Protein AF-A0A2L2YS69-F1 (afdb_monomer)

pLDDT: mean 93.22, std 10.53, range [35.22, 98.62]

Nearest PDB structures (foldseek):
  7d3d-assembly2_B  TM=8.656E-01  e=3.160E-08  Homo sapiens
  8dwu-assembly1_A  TM=8.612E-01  e=1.776E-07  Homo sapiens
  7kpk-assembly1_A  TM=8.684E-01  e=4.951E-07  Homo sapiens
  6b6l-assembly2_B  TM=4.743E-01  e=1.088E-01  Bacteroides cellulosilyticus DSM 14838
  7rsk-assembly1_A  TM=4.366E-01  e=1.351E-01  Bacteroides cellulosilyticus DSM 14838

Mean predicted aligned error: 3.95 Å

Structure (mmCIF, N/CA/C/O backbone):
data_AF-A0A2L2YS69-F1
#
_entry.id   AF-A0A2L2YS69-F1
#
loop_
_atom_site.group_PDB
_atom_site.id
_atom_site.type_symbol
_atom_site.label_atom_id
_atom_site.label_alt_id
_atom_site.label_comp_id
_atom_site.label_asym_id
_atom_site.label_entity_id
_atom_site.label_seq_id
_atom_site.pdbx_PDB_ins_code
_atom_site.Cartn_x
_atom_site.Cartn_y
_atom_site.Cartn_z
_atom_site.occupancy
_atom_site.B_iso_or_equiv
_atom_site.auth_seq_id
_atom_site.auth_comp_id
_atom_site.auth_asym_id
_atom_site.auth_atom_id
_atom_site.pdbx_PDB_model_num
ATOM 1 N N . PHE A 1 1 ? -4.406 -1.554 -10.487 1.00 96.00 1 PHE A N 1
ATOM 2 C CA . PHE A 1 1 ? -4.396 -2.869 -9.819 1.00 96.00 1 PHE A CA 1
ATOM 3 C C . PHE A 1 1 ? -5.299 -2.810 -8.593 1.00 96.00 1 PHE A C 1
ATOM 5 O O . PHE A 1 1 ? -5.270 -1.804 -7.890 1.00 96.00 1 PHE A O 1
ATOM 12 N N . VAL A 1 2 ? -6.129 -3.831 -8.372 1.00 97.62 2 VAL A N 1
ATOM 13 C CA . VAL A 1 2 ? -7.026 -3.935 -7.207 1.00 97.62 2 VAL A CA 1
ATOM 14 C C . VAL A 1 2 ? -6.701 -5.231 -6.483 1.00 97.62 2 VAL A C 1
ATOM 16 O O . VAL A 1 2 ? -6.589 -6.278 -7.117 1.00 97.62 2 VAL A O 1
ATOM 19 N N . TRP A 1 3 ? -6.544 -5.152 -5.168 1.00 98.31 3 TRP A N 1
ATOM 20 C CA . TRP A 1 3 ? -6.187 -6.267 -4.311 1.00 98.31 3 TRP A CA 1
ATOM 21 C C . TRP A 1 3 ? -7.173 -6.364 -3.150 1.00 98.31 3 TRP A C 1
ATOM 23 O O . TRP A 1 3 ? -7.349 -5.413 -2.396 1.00 98.31 3 TRP A O 1
ATOM 33 N N . ARG A 1 4 ? -7.832 -7.518 -3.033 1.00 97.44 4 ARG A N 1
ATOM 34 C CA . ARG A 1 4 ? -8.820 -7.810 -1.990 1.00 97.44 4 ARG A CA 1
ATOM 35 C C . ARG A 1 4 ? -8.210 -8.779 -0.983 1.00 97.44 4 ARG A C 1
ATOM 37 O O . ARG A 1 4 ? -7.835 -9.890 -1.361 1.00 97.44 4 ARG A O 1
ATOM 44 N N . ILE A 1 5 ? -8.115 -8.362 0.273 1.00 96.94 5 ILE A N 1
ATOM 45 C CA . ILE A 1 5 ? -7.633 -9.174 1.392 1.00 96.94 5 ILE A CA 1
ATOM 46 C C . ILE A 1 5 ? -8.864 -9.667 2.144 1.00 96.94 5 ILE A C 1
ATOM 48 O O . ILE A 1 5 ? -9.553 -8.879 2.783 1.00 96.94 5 ILE A O 1
ATOM 52 N N . LYS A 1 6 ? -9.163 -10.961 2.024 1.00 96.19 6 LYS A N 1
ATOM 53 C CA . LYS A 1 6 ? -10.288 -11.588 2.727 1.00 96.19 6 LYS A CA 1
ATOM 54 C C . LYS A 1 6 ? -9.921 -11.904 4.174 1.00 96.19 6 LYS A C 1
ATOM 56 O O . LYS A 1 6 ? -8.757 -12.192 4.449 1.00 96.19 6 LYS A O 1
ATOM 61 N N . ASN A 1 7 ? -10.931 -11.948 5.036 1.00 95.06 7 ASN A N 1
ATOM 62 C CA . ASN A 1 7 ? -10.817 -12.251 6.460 1.00 95.06 7 ASN A CA 1
ATOM 63 C C . ASN A 1 7 ? -9.824 -11.310 7.165 1.00 95.06 7 ASN A C 1
ATOM 65 O O . ASN A 1 7 ? -8.962 -11.757 7.926 1.00 95.06 7 ASN A O 1
ATOM 69 N N . TYR A 1 8 ? -9.872 -10.015 6.836 1.00 94.81 8 TYR A N 1
ATOM 70 C CA . TYR A 1 8 ? -8.902 -9.043 7.333 1.00 94.81 8 TYR A CA 1
ATOM 71 C C . TYR A 1 8 ? -8.985 -8.868 8.854 1.00 94.81 8 TYR A C 1
ATOM 73 O O . TYR A 1 8 ? -7.947 -8.761 9.505 1.00 94.81 8 TYR A O 1
ATOM 81 N N . SER A 1 9 ? -10.182 -8.932 9.440 1.00 91.56 9 SER A N 1
ATOM 82 C CA . SER A 1 9 ? -10.372 -8.911 10.899 1.00 91.56 9 SER A CA 1
ATOM 83 C C . SER A 1 9 ? -9.644 -10.057 11.619 1.00 91.56 9 SER A C 1
ATOM 85 O O . SER A 1 9 ? -9.275 -9.933 12.784 1.00 91.56 9 SER A O 1
ATOM 87 N N . SER A 1 10 ? -9.367 -11.159 10.912 1.00 92.00 10 SER A N 1
ATOM 88 C CA . SER A 1 10 ? -8.602 -12.309 11.414 1.00 92.00 10 SER A CA 1
ATOM 89 C C . SER A 1 10 ? -7.090 -12.186 11.162 1.00 92.00 10 SER A C 1
ATOM 91 O O . SER A 1 10 ? -6.345 -13.159 11.288 1.00 92.00 10 SER A O 1
ATOM 93 N N . CYS A 1 11 ? -6.600 -11.007 10.770 1.00 91.81 11 CYS A N 1
ATOM 94 C CA . CYS A 1 11 ? -5.186 -10.779 10.513 1.00 91.81 11 CYS A CA 1
ATOM 95 C C . CYS A 1 11 ? -4.405 -10.527 11.815 1.00 91.81 11 CYS A C 1
ATOM 97 O O . CYS A 1 11 ? -4.306 -9.405 12.310 1.00 91.81 11 CYS A O 1
ATOM 99 N N . TYR A 1 12 ? -3.752 -11.571 12.328 1.00 92.06 12 TYR A N 1
ATOM 100 C CA . TYR A 1 12 ? -2.978 -11.506 13.577 1.00 92.06 12 TYR A CA 1
ATOM 101 C C . TYR A 1 12 ? -1.520 -11.058 13.424 1.00 92.06 12 TYR A C 1
ATOM 103 O O . TYR A 1 12 ? -0.784 -11.078 14.411 1.00 92.06 12 TYR A O 1
ATOM 111 N N . LEU A 1 13 ? -1.113 -10.607 12.233 1.00 95.50 13 LEU A N 1
ATOM 112 C CA . LEU A 1 13 ? 0.248 -10.131 11.971 1.00 95.50 13 LEU A CA 1
ATOM 113 C C . LEU A 1 13 ? 0.711 -9.105 13.013 1.00 95.50 13 LEU A C 1
ATOM 115 O O . LEU A 1 13 ? -0.065 -8.254 13.461 1.00 95.50 13 LEU A O 1
ATOM 119 N N . ALA A 1 14 ? 1.971 -9.201 13.418 1.00 94.88 14 ALA A N 1
ATOM 120 C CA . ALA A 1 14 ? 2.617 -8.264 14.323 1.00 94.88 14 ALA A CA 1
ATOM 121 C C . ALA A 1 14 ? 2.990 -6.952 13.608 1.00 94.88 14 ALA A C 1
ATOM 123 O O . ALA A 1 14 ? 2.894 -6.813 12.387 1.00 94.88 14 ALA A O 1
ATOM 124 N N . LYS A 1 15 ? 3.424 -5.951 14.379 1.00 95.12 15 LYS A N 1
ATOM 125 C CA . LYS A 1 15 ? 4.009 -4.733 13.806 1.00 95.12 15 LYS A CA 1
ATOM 126 C C . LYS A 1 15 ? 5.226 -5.093 12.949 1.00 95.12 15 LYS A C 1
ATOM 128 O O . LYS A 1 15 ? 5.959 -6.018 13.282 1.00 95.12 15 LYS A O 1
ATOM 133 N N . ALA A 1 16 ? 5.432 -4.358 11.858 1.00 96.00 16 ALA A N 1
ATOM 134 C CA . ALA A 1 16 ? 6.442 -4.616 10.830 1.00 96.00 16 ALA A CA 1
ATOM 135 C C . ALA A 1 16 ? 6.264 -5.915 10.018 1.00 96.00 16 ALA A C 1
ATOM 137 O O . ALA A 1 16 ? 6.993 -6.116 9.042 1.00 96.00 16 ALA A O 1
ATOM 138 N N . GLU A 1 17 ? 5.273 -6.752 10.328 1.00 97.69 17 GLU A N 1
ATOM 139 C CA . GLU A 1 17 ? 4.850 -7.829 9.440 1.00 97.69 17 GLU A CA 1
ATOM 140 C C . GLU A 1 17 ? 3.879 -7.300 8.381 1.00 97.69 17 GLU A C 1
ATOM 142 O O . GLU A 1 17 ? 3.135 -6.337 8.592 1.00 97.69 17 GLU A O 1
ATOM 147 N N . ARG A 1 18 ? 3.907 -7.924 7.202 1.00 97.19 18 ARG A N 1
ATOM 148 C CA . ARG A 1 18 ? 3.161 -7.459 6.033 1.00 97.19 18 ARG A CA 1
ATOM 149 C C . ARG A 1 18 ? 2.490 -8.594 5.291 1.00 97.19 18 ARG A C 1
ATOM 151 O O . ARG A 1 18 ? 3.030 -9.693 5.190 1.00 97.19 18 ARG A O 1
ATOM 158 N N . ILE A 1 19 ? 1.384 -8.256 4.649 1.00 97.75 19 ILE A N 1
ATOM 159 C CA . ILE A 1 19 ? 0.789 -9.043 3.577 1.00 97.75 19 ILE A CA 1
ATOM 160 C C . ILE A 1 19 ? 1.300 -8.454 2.259 1.00 97.75 19 ILE A C 1
ATOM 162 O O . ILE A 1 19 ? 1.433 -7.233 2.125 1.00 97.75 19 ILE A O 1
ATOM 166 N N . VAL A 1 20 ? 1.594 -9.300 1.274 1.00 98.12 20 VAL A N 1
ATOM 167 C CA . VAL A 1 20 ? 2.007 -8.858 -0.064 1.00 98.12 20 VAL A CA 1
ATOM 168 C C . VAL A 1 20 ? 1.045 -9.363 -1.128 1.00 98.12 20 VAL A C 1
ATOM 170 O O . VAL A 1 20 ? 0.567 -10.494 -1.050 1.00 98.12 20 VAL A O 1
ATOM 173 N N . SER A 1 21 ? 0.779 -8.539 -2.139 1.00 98.56 21 SER A N 1
ATOM 174 C CA . SER A 1 21 ? 0.042 -8.986 -3.318 1.00 98.56 21 SER A CA 1
ATOM 175 C C . SER A 1 21 ? 0.922 -9.847 -4.223 1.00 98.56 21 SER A C 1
ATOM 177 O O . SER A 1 21 ? 2.157 -9.805 -4.154 1.00 98.56 21 SER A O 1
ATOM 179 N N . SER A 1 22 ? 0.284 -10.548 -5.161 1.00 97.94 22 SER A N 1
ATOM 180 C CA . SER A 1 22 ? 0.974 -11.057 -6.346 1.00 97.94 22 SER A CA 1
ATOM 181 C C . SER A 1 22 ? 1.664 -9.918 -7.098 1.00 97.94 22 SER A C 1
ATOM 183 O O . SER A 1 22 ? 1.216 -8.764 -7.062 1.00 97.94 22 SER A O 1
ATOM 185 N N . TRP A 1 23 ? 2.747 -10.258 -7.791 1.00 98.06 23 TRP A N 1
ATOM 186 C CA . TRP A 1 23 ? 3.395 -9.352 -8.728 1.00 98.06 23 TRP A CA 1
ATOM 187 C C . TRP A 1 23 ? 2.487 -9.091 -9.934 1.00 98.06 23 TRP A C 1
ATOM 189 O O . TRP A 1 23 ? 1.803 -9.996 -10.412 1.00 98.06 23 TRP A O 1
ATOM 199 N N . PHE A 1 24 ? 2.495 -7.860 -10.431 1.00 97.25 24 PHE A N 1
ATOM 200 C CA . PHE A 1 24 ? 1.791 -7.436 -11.633 1.00 97.25 24 PHE A CA 1
ATOM 201 C C . PHE A 1 24 ? 2.710 -6.592 -12.521 1.00 97.25 24 PHE A C 1
ATOM 203 O O . PHE A 1 24 ? 3.629 -5.928 -12.042 1.00 97.25 24 PHE A O 1
ATOM 210 N N . THR A 1 25 ? 2.469 -6.619 -13.827 1.00 95.19 25 THR A N 1
ATOM 211 C CA . THR A 1 25 ? 3.166 -5.790 -14.819 1.00 95.19 25 THR A CA 1
ATOM 212 C C . THR A 1 25 ? 2.257 -4.662 -15.298 1.00 95.19 25 THR A C 1
ATOM 214 O O . THR A 1 25 ? 1.044 -4.670 -15.071 1.00 95.19 25 THR A O 1
ATOM 217 N N . ILE A 1 26 ? 2.847 -3.677 -15.970 1.00 92.62 26 ILE A N 1
ATOM 218 C CA . ILE A 1 26 ? 2.117 -2.641 -16.701 1.00 92.62 26 ILE A CA 1
ATOM 219 C C . ILE A 1 26 ? 2.663 -2.587 -18.125 1.00 92.62 26 ILE A C 1
ATOM 221 O O . ILE A 1 26 ? 3.872 -2.572 -18.325 1.00 92.62 26 ILE A O 1
ATOM 225 N N . ALA A 1 27 ? 1.779 -2.571 -19.123 1.00 90.31 27 ALA A N 1
ATOM 226 C CA . ALA A 1 27 ? 2.178 -2.710 -20.527 1.00 90.31 27 ALA A CA 1
ATOM 227 C C . ALA A 1 27 ? 3.121 -1.592 -21.006 1.00 90.31 27 ALA A C 1
ATOM 229 O O . ALA A 1 27 ? 3.995 -1.826 -21.831 1.00 90.31 27 ALA A O 1
ATOM 230 N N . SER A 1 28 ? 2.970 -0.383 -20.463 1.00 89.38 28 SER A N 1
ATOM 231 C CA . SER A 1 28 ? 3.813 0.768 -20.795 1.00 89.38 28 SER A CA 1
ATOM 232 C C . SER A 1 28 ? 5.205 0.731 -20.153 1.00 89.38 28 SER A C 1
ATOM 234 O O . SE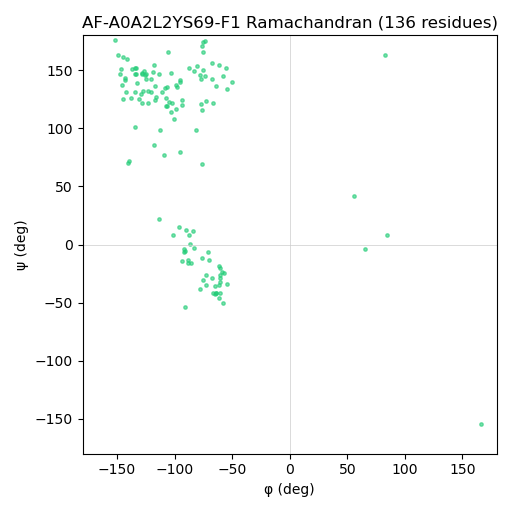R A 1 28 ? 6.031 1.567 -20.499 1.00 89.38 28 SER A O 1
ATOM 236 N N . ILE A 1 29 ? 5.454 -0.174 -19.197 1.00 90.50 29 ILE A N 1
ATOM 237 C CA . ILE A 1 29 ? 6.755 -0.360 -18.531 1.00 90.50 29 ILE A CA 1
ATOM 238 C C . ILE A 1 29 ? 7.002 -1.876 -18.355 1.00 90.50 29 ILE A C 1
ATOM 240 O O . ILE A 1 29 ? 6.857 -2.402 -17.247 1.00 90.50 29 ILE A O 1
ATOM 244 N N . PRO A 1 30 ? 7.291 -2.600 -19.454 1.00 90.19 30 PRO A N 1
ATOM 245 C CA . PRO A 1 30 ? 7.248 -4.065 -19.493 1.00 90.19 30 PRO A CA 1
ATOM 246 C C . PRO A 1 30 ? 8.397 -4.750 -18.740 1.00 90.19 30 PRO A C 1
ATOM 248 O O . PRO A 1 30 ? 8.215 -5.858 -18.241 1.00 90.19 30 PRO A O 1
ATOM 251 N N . ASP A 1 31 ? 9.548 -4.091 -18.597 1.00 95.06 31 ASP A N 1
ATOM 252 C CA . ASP A 1 31 ? 10.774 -4.697 -18.054 1.00 95.06 31 ASP A CA 1
ATOM 253 C C . ASP A 1 31 ? 10.844 -4.700 -16.519 1.00 95.06 31 ASP A C 1
ATOM 255 O O . ASP A 1 31 ? 11.882 -4.994 -15.923 1.00 95.06 31 ASP A O 1
ATOM 259 N N . CYS A 1 32 ? 9.739 -4.387 -15.844 1.00 95.62 32 CYS A N 1
ATOM 260 C CA . CYS A 1 32 ? 9.648 -4.458 -14.395 1.00 95.62 32 CYS A CA 1
ATOM 261 C C . CYS A 1 32 ? 8.295 -4.970 -13.910 1.00 95.62 32 CYS A C 1
ATOM 263 O O . CYS A 1 32 ? 7.269 -4.882 -14.586 1.00 95.62 32 CYS A O 1
ATOM 265 N N . GLN A 1 33 ? 8.300 -5.455 -12.676 1.00 97.25 33 GLN A N 1
ATOM 266 C CA . GLN A 1 33 ? 7.112 -5.881 -11.960 1.00 97.25 33 GLN A CA 1
ATOM 267 C C . GLN A 1 33 ? 6.900 -5.052 -10.707 1.00 97.25 33 GLN A C 1
ATOM 269 O O . GLN A 1 33 ? 7.827 -4.513 -10.104 1.00 97.25 33 GLN A O 1
ATOM 274 N N . TRP A 1 34 ? 5.641 -5.002 -10.305 1.00 97.94 34 TRP A N 1
ATOM 275 C CA . TRP A 1 34 ? 5.151 -4.228 -9.186 1.00 97.94 34 TRP A CA 1
ATOM 276 C C . TRP A 1 34 ? 4.369 -5.131 -8.247 1.00 97.94 34 TRP A C 1
ATOM 2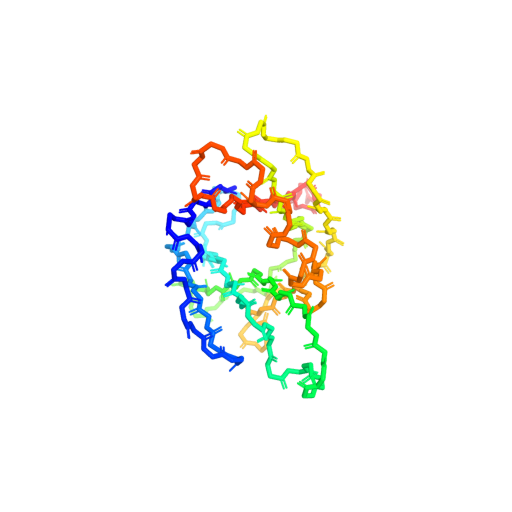78 O O . TRP A 1 34 ? 3.747 -6.096 -8.684 1.00 97.94 34 TRP A O 1
ATOM 288 N N . ARG A 1 35 ? 4.367 -4.832 -6.956 1.00 98.31 35 ARG A N 1
ATOM 289 C CA . ARG A 1 35 ? 3.436 -5.456 -6.012 1.00 98.31 35 ARG A CA 1
ATOM 290 C C . ARG A 1 35 ? 3.101 -4.499 -4.893 1.00 98.31 35 ARG A C 1
ATOM 292 O O . ARG A 1 35 ? 3.819 -3.536 -4.640 1.00 98.31 35 ARG A O 1
ATOM 299 N N . LEU A 1 36 ? 2.034 -4.810 -4.190 1.00 98.62 36 LEU A N 1
ATOM 300 C CA . LEU A 1 36 ? 1.609 -4.087 -3.012 1.00 98.62 36 LEU A CA 1
ATOM 301 C C . LEU A 1 36 ? 2.145 -4.776 -1.761 1.00 98.62 36 LEU A C 1
ATOM 303 O O . LEU A 1 36 ? 2.156 -6.004 -1.681 1.00 98.62 36 LEU A O 1
ATOM 307 N N . ALA A 1 37 ? 2.582 -3.978 -0.794 1.00 98.38 37 ALA A N 1
ATOM 308 C CA . ALA A 1 37 ? 2.913 -4.419 0.552 1.00 98.38 37 ALA A CA 1
ATOM 309 C C . ALA A 1 37 ? 2.076 -3.619 1.547 1.00 98.38 37 ALA A C 1
ATOM 311 O O . ALA A 1 37 ? 2.139 -2.389 1.569 1.00 98.38 37 ALA A O 1
ATOM 312 N N . PHE A 1 38 ? 1.295 -4.322 2.357 1.00 98.44 38 PHE A N 1
ATOM 313 C CA . PHE A 1 38 ? 0.415 -3.730 3.352 1.00 98.44 38 PHE A CA 1
ATOM 314 C C . PHE A 1 38 ? 0.794 -4.233 4.739 1.00 98.44 38 PHE A C 1
ATOM 316 O O . PHE A 1 38 ? 0.962 -5.436 4.929 1.00 98.44 38 PHE A O 1
ATOM 323 N N . TYR A 1 39 ? 0.935 -3.314 5.687 1.00 98.12 39 TYR A N 1
ATOM 324 C CA . TYR A 1 39 ? 1.322 -3.573 7.069 1.00 98.12 39 TYR A CA 1
ATOM 325 C C . TYR A 1 39 ? 0.127 -3.250 7.976 1.00 98.12 39 TYR A C 1
ATOM 327 O O . TYR A 1 39 ? -0.081 -2.075 8.296 1.00 98.12 39 TYR A O 1
ATOM 335 N N . PRO A 1 40 ? -0.658 -4.259 8.397 1.00 97.06 40 PRO A N 1
ATOM 336 C CA . PRO A 1 40 ? -1.886 -4.056 9.174 1.00 97.06 40 PRO A CA 1
ATOM 337 C C . PRO A 1 40 ? -1.665 -3.356 10.520 1.00 97.06 40 PRO A C 1
ATOM 339 O O . PRO A 1 40 ? -2.538 -2.644 11.000 1.00 97.06 40 PRO A O 1
ATOM 342 N N . LYS A 1 41 ? -0.482 -3.532 11.124 1.00 96.31 41 LYS A N 1
ATOM 343 C CA . LYS A 1 41 ? -0.082 -2.889 12.390 1.00 96.31 41 LYS A CA 1
ATOM 344 C C . LYS A 1 41 ? 1.070 -1.898 12.217 1.00 96.31 41 LYS A C 1
ATOM 346 O O . LYS A 1 41 ? 1.795 -1.614 13.168 1.00 96.31 41 LYS A O 1
ATOM 351 N N . GLY A 1 42 ? 1.250 -1.416 10.991 1.00 97.25 42 GLY A N 1
ATOM 352 C CA . GLY A 1 42 ? 2.263 -0.433 10.651 1.00 97.25 42 GLY A CA 1
ATOM 353 C C . GLY A 1 42 ? 3.653 -1.011 10.398 1.00 97.25 42 GLY A C 1
ATOM 354 O O . GLY A 1 42 ? 3.962 -2.159 10.733 1.00 97.25 42 GLY A O 1
ATOM 355 N N . SER A 1 43 ? 4.495 -0.210 9.752 1.00 96.75 43 SER A N 1
ATOM 356 C CA . SER A 1 43 ? 5.882 -0.552 9.442 1.00 96.75 43 SER A CA 1
ATOM 357 C C . SER A 1 43 ? 6.788 -0.463 10.681 1.00 96.75 43 SER A C 1
ATOM 359 O O . SER A 1 43 ? 6.393 -0.002 11.754 1.00 96.75 43 SER A O 1
ATOM 361 N N . ASN A 1 44 ? 8.048 -0.870 10.519 1.00 95.19 44 ASN A N 1
ATOM 362 C CA . ASN A 1 44 ? 9.083 -0.699 11.542 1.00 95.19 44 ASN A CA 1
ATOM 363 C C . ASN A 1 44 ? 9.544 0.757 11.731 1.00 95.19 44 ASN A C 1
ATOM 365 O O . ASN A 1 44 ? 10.357 1.006 12.612 1.00 95.19 44 ASN A O 1
ATOM 369 N N . ARG A 1 45 ? 9.081 1.695 10.896 1.00 95.62 45 ARG A N 1
ATOM 370 C CA . ARG A 1 45 ? 9.437 3.120 10.985 1.00 95.62 45 ARG A CA 1
ATOM 371 C C . ARG A 1 45 ? 8.512 3.916 11.897 1.00 95.62 45 ARG A C 1
ATOM 373 O O . ARG A 1 45 ? 8.819 5.061 12.196 1.00 95.62 45 ARG A O 1
ATOM 380 N N . LEU A 1 46 ? 7.372 3.342 12.270 1.00 94.44 46 LEU A N 1
ATOM 381 C CA . LEU A 1 46 ? 6.460 3.956 13.226 1.00 94.44 46 LEU A CA 1
ATOM 382 C C . LEU A 1 46 ? 6.983 3.779 14.649 1.00 94.44 46 LEU A C 1
ATOM 384 O O . LEU A 1 46 ? 7.487 2.702 14.984 1.00 94.44 46 LEU A O 1
ATOM 388 N N . GLU A 1 47 ? 6.736 4.760 15.508 1.00 94.00 47 GLU A N 1
ATOM 389 C CA . GLU A 1 47 ? 7.002 4.639 16.946 1.00 94.00 47 GLU A CA 1
ATOM 390 C C . GLU A 1 47 ? 6.059 3.618 17.596 1.00 94.00 47 GLU A C 1
ATOM 392 O O . GLU A 1 47 ? 5.009 3.271 17.046 1.00 94.00 47 GLU A O 1
ATOM 397 N N . SER A 1 48 ? 6.458 3.040 18.730 1.00 88.94 48 SER A N 1
ATOM 398 C CA . SER A 1 48 ? 5.791 1.880 19.353 1.00 88.94 48 SER A CA 1
ATOM 399 C C . SER A 1 48 ? 4.291 2.077 19.623 1.00 88.94 48 SER A C 1
ATOM 401 O O . SER A 1 48 ? 3.501 1.144 19.480 1.00 88.94 48 SER A O 1
ATOM 403 N N . GLU A 1 49 ? 3.917 3.306 19.943 1.00 91.81 49 GLU A N 1
ATOM 404 C CA . GLU A 1 49 ? 2.592 3.793 20.293 1.00 91.81 49 GLU A CA 1
ATOM 405 C C . GLU A 1 49 ? 1.747 4.178 19.074 1.00 91.81 49 GLU A C 1
ATOM 407 O O . GLU A 1 49 ? 0.526 4.295 19.178 1.00 91.81 49 GLU A O 1
ATOM 412 N N . GLU A 1 50 ? 2.365 4.351 17.906 1.00 95.44 50 GLU A N 1
ATOM 413 C CA . GLU A 1 50 ? 1.669 4.781 16.701 1.00 95.44 50 GLU A CA 1
ATOM 414 C C . GLU A 1 50 ? 0.875 3.630 16.084 1.00 95.44 50 GLU A C 1
ATOM 416 O O . GLU A 1 50 ? 1.414 2.588 15.698 1.00 95.44 50 GLU A O 1
ATOM 421 N N . ARG A 1 51 ? -0.439 3.839 15.967 1.00 96.06 51 ARG A N 1
ATOM 422 C CA . ARG A 1 51 ? -1.405 2.856 15.466 1.00 96.06 51 ARG A CA 1
ATOM 423 C C . ARG A 1 51 ? -1.919 3.257 14.090 1.00 96.06 51 ARG A C 1
ATOM 425 O O . ARG A 1 51 ? -3.028 3.763 13.948 1.00 96.06 51 ARG A O 1
ATOM 432 N N . PHE A 1 52 ? -1.093 3.036 13.076 1.00 97.94 52 PHE A N 1
ATOM 433 C CA . PHE A 1 52 ? -1.476 3.255 11.686 1.00 97.94 52 PHE A CA 1
ATOM 434 C C . PHE A 1 52 ? -1.184 2.023 10.847 1.00 97.94 52 PHE A C 1
ATOM 436 O O . PHE A 1 52 ? -0.184 1.336 11.053 1.00 97.94 52 PHE A O 1
ATOM 443 N N . VAL A 1 53 ? -2.018 1.795 9.837 1.00 97.69 53 VAL A N 1
ATOM 444 C CA . VAL A 1 53 ? -1.671 0.884 8.750 1.00 97.69 53 VAL A CA 1
ATOM 445 C C . VAL A 1 53 ? -0.688 1.569 7.802 1.00 97.69 53 VAL A C 1
ATOM 447 O O . VAL A 1 53 ? -0.815 2.765 7.510 1.00 97.69 53 VAL A O 1
ATOM 450 N N . SER A 1 54 ? 0.274 0.804 7.287 1.00 98.38 54 SER A N 1
ATOM 451 C CA . SER A 1 54 ? 1.226 1.287 6.280 1.00 98.38 54 SER A CA 1
ATOM 452 C C . SER A 1 54 ? 1.020 0.580 4.948 1.00 98.38 54 SER A C 1
ATOM 454 O O . SER A 1 54 ? 0.672 -0.601 4.901 1.00 98.38 54 SER A O 1
ATOM 456 N N . TYR A 1 55 ? 1.261 1.288 3.848 1.00 98.31 55 TYR A N 1
ATOM 457 C CA . TYR A 1 55 ? 0.961 0.792 2.509 1.00 98.31 55 TYR A CA 1
ATOM 458 C C . TYR A 1 55 ? 2.008 1.279 1.508 1.00 98.31 55 TYR A C 1
ATOM 460 O O . TYR A 1 55 ? 2.268 2.478 1.390 1.00 98.31 55 TYR A O 1
ATOM 468 N N . PHE A 1 56 ? 2.611 0.333 0.788 1.00 98.31 56 PHE A N 1
ATOM 469 C CA . PHE A 1 56 ? 3.715 0.575 -0.129 1.00 98.31 56 PHE A CA 1
ATOM 470 C C . PHE A 1 56 ? 3.514 -0.111 -1.474 1.00 98.31 56 PHE A C 1
ATOM 472 O O . PHE A 1 56 ? 3.000 -1.228 -1.567 1.00 98.31 56 PHE A O 1
ATOM 479 N N . LEU A 1 57 ? 4.012 0.554 -2.511 1.00 98.38 57 LEU A N 1
ATOM 480 C CA . LEU A 1 57 ? 4.275 -0.021 -3.816 1.00 98.38 57 LEU A CA 1
ATOM 481 C C . LEU A 1 57 ? 5.733 -0.483 -3.851 1.00 98.38 57 LEU A C 1
ATOM 483 O O . LEU A 1 57 ? 6.652 0.298 -3.601 1.00 98.38 57 LEU A O 1
ATOM 487 N N . HIS A 1 58 ? 5.933 -1.754 -4.166 1.00 97.94 58 HIS A N 1
ATOM 488 C CA . HIS A 1 58 ? 7.239 -2.343 -4.419 1.00 97.94 58 HIS A CA 1
ATOM 489 C C . HIS A 1 58 ? 7.443 -2.521 -5.916 1.00 97.94 58 HIS A C 1
ATOM 491 O O . HIS A 1 58 ? 6.501 -2.824 -6.647 1.00 97.94 58 HIS A O 1
ATOM 497 N N . TRP A 1 59 ? 8.690 -2.389 -6.332 1.00 97.50 59 TRP A N 1
ATOM 498 C CA . TRP A 1 59 ? 9.167 -2.522 -7.694 1.00 97.50 59 TRP A CA 1
ATOM 499 C C . TRP A 1 59 ? 10.288 -3.554 -7.738 1.00 97.50 59 TRP A C 1
ATOM 501 O O . TRP A 1 59 ? 11.065 -3.677 -6.794 1.00 97.50 59 TRP A O 1
ATOM 511 N N . LYS A 1 60 ? 10.369 -4.297 -8.837 1.00 96.44 60 LYS A N 1
ATOM 512 C CA . LYS A 1 60 ? 11.452 -5.235 -9.112 1.00 96.44 60 LYS A CA 1
ATOM 513 C C . LYS A 1 60 ? 11.791 -5.196 -10.605 1.00 96.44 60 LYS A C 1
ATOM 515 O O . LYS A 1 60 ? 10.872 -5.334 -11.418 1.00 96.44 60 LYS A O 1
ATOM 520 N N . PRO A 1 61 ? 13.072 -5.070 -10.989 1.00 96.69 61 PRO A N 1
ATOM 521 C CA . PRO A 1 61 ? 13.468 -5.168 -12.386 1.00 96.69 61 PRO A CA 1
ATOM 522 C C . PRO A 1 61 ? 13.397 -6.626 -12.866 1.00 96.69 61 PRO A C 1
ATOM 524 O O . PRO A 1 61 ? 13.684 -7.555 -12.106 1.00 96.69 61 PRO A O 1
ATOM 527 N N . LEU A 1 62 ? 13.026 -6.832 -14.129 1.00 95.81 62 LEU A N 1
ATOM 528 C CA . LEU A 1 62 ? 13.089 -8.137 -14.800 1.00 95.81 62 LEU A CA 1
ATOM 529 C C . LEU A 1 62 ? 14.390 -8.334 -15.584 1.00 95.81 62 LEU A C 1
ATOM 531 O O . LEU A 1 62 ? 14.721 -9.463 -15.932 1.00 95.81 62 LEU A O 1
ATOM 535 N N . VAL A 1 63 ? 15.138 -7.253 -15.819 1.00 93.88 63 VAL A N 1
ATOM 536 C CA . VAL A 1 63 ? 16.450 -7.259 -16.476 1.00 93.88 63 VAL A CA 1
ATOM 537 C C . VAL A 1 63 ? 17.470 -6.505 -15.627 1.00 93.88 63 VAL A C 1
ATOM 539 O O . VAL A 1 63 ? 17.138 -5.536 -14.943 1.00 93.88 63 VAL A O 1
ATOM 542 N N . GLU A 1 64 ? 18.731 -6.933 -15.645 1.00 89.00 64 GLU A N 1
ATOM 543 C CA . GLU A 1 64 ? 19.752 -6.351 -14.766 1.00 89.00 64 GLU A CA 1
ATOM 544 C C . GLU A 1 64 ? 20.106 -4.904 -15.108 1.00 89.00 64 GLU A C 1
ATOM 546 O O . GLU A 1 64 ? 20.493 -4.149 -14.215 1.00 89.00 64 GLU A O 1
ATOM 551 N N . THR A 1 65 ? 19.968 -4.526 -16.375 1.00 90.69 65 THR A N 1
ATOM 552 C CA . THR A 1 65 ? 20.384 -3.233 -16.926 1.00 90.69 65 THR A CA 1
ATOM 553 C C . THR A 1 65 ? 19.246 -2.218 -16.991 1.00 90.69 65 THR A C 1
ATOM 555 O O . THR A 1 65 ? 19.360 -1.234 -17.712 1.00 90.69 65 THR A O 1
ATOM 558 N N . LEU A 1 66 ? 18.126 -2.459 -16.298 1.00 92.38 66 LEU A N 1
ATOM 559 C CA . LEU A 1 66 ? 16.985 -1.551 -16.352 1.00 92.38 66 LEU A CA 1
ATOM 560 C C . LEU A 1 66 ? 17.330 -0.206 -15.704 1.00 92.38 66 LEU A C 1
ATOM 562 O O . LEU A 1 66 ? 17.661 -0.148 -14.515 1.00 92.38 66 LEU A O 1
ATOM 566 N N . ASP A 1 67 ? 17.194 0.863 -16.485 1.00 93.25 67 ASP A N 1
ATOM 567 C CA . ASP A 1 67 ? 17.319 2.232 -16.000 1.00 93.25 67 ASP A CA 1
ATOM 568 C C . ASP A 1 67 ? 16.262 2.555 -14.928 1.00 93.25 67 ASP A C 1
ATOM 570 O O . ASP A 1 67 ? 15.178 1.960 -14.907 1.00 93.25 67 ASP A O 1
ATOM 574 N N . PRO A 1 68 ? 16.530 3.525 -14.035 1.00 94.81 68 PRO A N 1
ATOM 575 C CA . PRO A 1 68 ? 15.553 3.957 -13.047 1.00 94.81 68 PRO A CA 1
ATOM 576 C C . PRO A 1 68 ? 14.211 4.378 -13.669 1.00 94.81 68 PRO A C 1
ATOM 578 O O . PRO A 1 68 ? 14.151 5.166 -14.613 1.00 94.81 68 PRO A O 1
ATOM 581 N N . VAL A 1 69 ? 13.111 3.899 -13.089 1.00 93.81 69 VAL A N 1
ATOM 582 C CA . VAL A 1 69 ? 11.752 4.099 -13.603 1.00 93.81 69 VAL A CA 1
ATOM 583 C C . VAL A 1 69 ? 11.028 5.167 -12.788 1.00 93.81 69 VAL A C 1
ATOM 585 O O . VAL A 1 69 ? 10.712 4.962 -11.616 1.00 93.81 69 VAL A O 1
ATOM 588 N N . SER A 1 70 ? 10.712 6.299 -13.417 1.00 94.44 70 SER A N 1
ATOM 589 C CA . SER A 1 70 ? 9.940 7.382 -12.791 1.00 94.44 70 SER A CA 1
ATOM 590 C C . SER A 1 70 ? 8.447 7.251 -13.083 1.00 94.44 70 SER A C 1
ATOM 592 O O . SER A 1 70 ? 8.032 7.307 -14.241 1.00 94.44 70 SER A O 1
ATOM 594 N N . ILE A 1 71 ? 7.627 7.125 -12.041 1.00 94.50 71 ILE A N 1
ATOM 595 C CA . ILE A 1 71 ? 6.167 7.049 -12.160 1.00 94.50 71 ILE A CA 1
ATOM 596 C C . ILE A 1 71 ? 5.472 7.955 -11.151 1.00 94.50 71 ILE A C 1
ATOM 598 O O . ILE A 1 71 ? 5.967 8.187 -10.047 1.00 94.50 71 ILE A O 1
ATOM 602 N N . SER A 1 72 ? 4.278 8.405 -11.520 1.00 95.69 72 SER A N 1
ATOM 603 C CA . SER A 1 72 ? 3.302 8.918 -10.565 1.00 95.69 72 SER A CA 1
ATOM 604 C C . SER A 1 72 ? 2.314 7.804 -10.257 1.00 95.69 72 SER A C 1
ATOM 606 O O . SER A 1 72 ? 1.863 7.107 -11.162 1.00 95.69 72 SER A O 1
ATOM 608 N N . PHE A 1 73 ? 1.978 7.602 -8.993 1.00 96.25 73 PHE A N 1
ATOM 609 C CA . PHE A 1 73 ? 1.025 6.583 -8.584 1.00 96.25 73 PHE A CA 1
ATOM 610 C C . PHE A 1 73 ? 0.192 7.049 -7.396 1.00 96.25 73 PHE A C 1
ATOM 612 O O . PHE A 1 73 ? 0.559 7.980 -6.684 1.00 96.25 73 PHE A O 1
ATOM 619 N N . SER A 1 74 ? -0.935 6.385 -7.180 1.00 97.44 74 SER A N 1
ATOM 620 C CA . SER A 1 74 ? -1.750 6.543 -5.980 1.00 97.44 74 SER A CA 1
ATOM 621 C C . SER A 1 74 ? -1.972 5.203 -5.298 1.00 97.44 74 SER A C 1
ATOM 623 O O . SER A 1 74 ? -2.036 4.156 -5.952 1.00 97.44 74 SER A O 1
ATOM 625 N N . LEU A 1 75 ? -2.047 5.262 -3.972 1.00 98.25 75 LEU A N 1
ATOM 626 C CA . LEU A 1 75 ? -2.384 4.166 -3.078 1.00 98.25 75 LEU A CA 1
ATOM 627 C C . LEU A 1 75 ? -3.690 4.509 -2.372 1.00 98.25 75 LEU A C 1
ATOM 629 O O . LEU A 1 75 ? -3.835 5.586 -1.792 1.00 98.25 75 LEU A O 1
ATOM 633 N N . GLU A 1 76 ? -4.644 3.594 -2.459 1.00 98.06 76 GLU A N 1
ATOM 634 C CA . GLU A 1 76 ? -6.019 3.823 -2.047 1.00 98.06 76 GLU A CA 1
ATOM 635 C C . GLU A 1 76 ? -6.530 2.676 -1.178 1.00 98.06 76 GLU A C 1
ATOM 637 O O . GLU A 1 76 ? -6.290 1.504 -1.485 1.00 98.06 76 GLU A O 1
ATOM 642 N N . ILE A 1 77 ? -7.264 3.032 -0.127 1.00 98.00 77 ILE A N 1
ATOM 643 C CA . ILE A 1 77 ? -8.114 2.122 0.642 1.00 98.00 77 ILE A CA 1
ATOM 644 C C . ILE A 1 77 ? -9.550 2.485 0.289 1.00 98.00 77 ILE A C 1
ATOM 646 O O . ILE A 1 77 ? -9.923 3.659 0.384 1.00 98.00 77 ILE A O 1
ATOM 650 N N . VAL A 1 78 ? -10.327 1.499 -0.152 1.00 97.06 78 VAL A N 1
ATOM 651 C CA . VAL A 1 78 ? -11.711 1.710 -0.584 1.00 97.06 78 VAL A CA 1
ATOM 652 C C . VAL A 1 78 ? -12.687 0.918 0.273 1.00 97.06 78 VAL A C 1
ATOM 654 O O . VAL A 1 78 ? -12.336 -0.155 0.765 1.00 97.06 78 VAL A O 1
ATOM 657 N N . ASP A 1 79 ? -13.890 1.462 0.442 1.00 94.06 79 ASP A N 1
ATOM 658 C CA . ASP A 1 79 ? -14.985 0.807 1.154 1.00 94.06 79 ASP A CA 1
ATOM 659 C C . ASP A 1 79 ? -15.614 -0.341 0.342 1.00 94.06 79 ASP A C 1
ATOM 661 O O . ASP A 1 79 ? -15.269 -0.564 -0.825 1.00 94.06 79 ASP A O 1
ATOM 665 N N . GLU A 1 80 ? -16.563 -1.069 0.943 1.00 91.88 80 GLU A N 1
ATOM 666 C CA . GLU A 1 80 ? -17.287 -2.166 0.275 1.00 91.88 80 GLU A CA 1
ATOM 667 C C . GLU A 1 80 ? -18.075 -1.711 -0.974 1.00 91.88 80 GLU A C 1
ATOM 669 O O . GLU A 1 80 ? -18.364 -2.516 -1.860 1.00 91.88 80 GLU A O 1
ATOM 674 N N . LYS A 1 81 ? -18.379 -0.410 -1.081 1.00 92.19 81 LYS A N 1
ATOM 675 C CA . LYS A 1 81 ? -19.069 0.219 -2.219 1.00 92.19 81 LYS A CA 1
ATOM 676 C C . LYS A 1 81 ? -18.089 0.760 -3.270 1.00 92.19 81 LYS A C 1
ATOM 678 O O . LYS A 1 81 ? -18.517 1.232 -4.322 1.00 92.19 81 LYS A O 1
ATOM 683 N N . GLY A 1 82 ? -16.782 0.682 -3.017 1.00 91.56 82 GLY A N 1
ATOM 684 C CA . GLY A 1 82 ? -15.717 1.164 -3.893 1.00 91.56 82 GLY A CA 1
ATOM 685 C C . GLY A 1 82 ? -15.380 2.656 -3.760 1.00 91.56 82 GLY A C 1
ATOM 686 O O . GLY A 1 82 ? -14.588 3.159 -4.571 1.00 91.56 82 GLY A O 1
ATOM 687 N N . ASN A 1 83 ? -15.932 3.361 -2.767 1.00 94.44 83 ASN A N 1
ATOM 688 C CA . ASN A 1 83 ? -15.580 4.748 -2.460 1.00 94.44 83 ASN A CA 1
ATOM 689 C C . ASN A 1 83 ? -14.230 4.817 -1.751 1.00 94.44 83 ASN A C 1
ATOM 691 O O . ASN A 1 83 ? -13.844 3.909 -1.023 1.00 94.44 83 ASN A O 1
ATOM 695 N N . ASN A 1 84 ? -13.502 5.917 -1.933 1.00 95.62 84 ASN A N 1
ATOM 696 C CA . ASN A 1 84 ? -12.214 6.098 -1.272 1.00 95.62 84 ASN A CA 1
ATOM 697 C C . ASN A 1 84 ? -12.409 6.453 0.201 1.00 95.62 84 ASN A C 1
ATOM 699 O O . ASN A 1 84 ? -12.867 7.552 0.502 1.00 95.62 84 ASN A O 1
ATOM 703 N N . LEU A 1 85 ? -11.956 5.579 1.097 1.00 96.12 85 LEU A N 1
ATOM 704 C CA . LEU A 1 85 ? -11.731 5.946 2.492 1.00 96.12 85 LEU A CA 1
ATOM 705 C C . LEU A 1 85 ? -10.425 6.734 2.635 1.00 96.12 85 LEU A C 1
ATOM 707 O O . LEU A 1 85 ? -10.336 7.705 3.383 1.00 96.12 85 LEU A O 1
ATOM 711 N N . LYS A 1 86 ? -9.394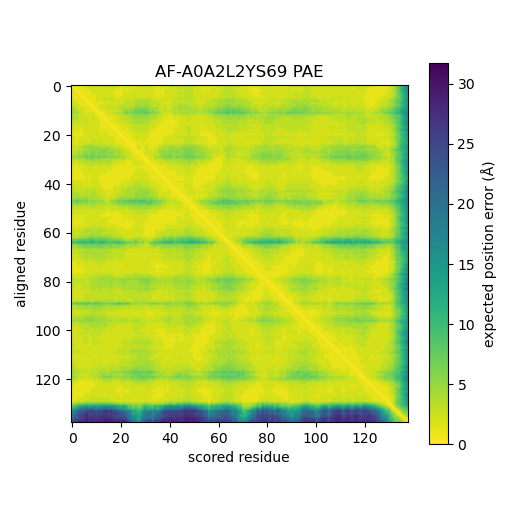 6.338 1.878 1.00 97.25 86 LYS A N 1
ATOM 712 C CA . LYS A 1 86 ? -8.122 7.060 1.802 1.00 97.25 86 LYS A CA 1
ATOM 713 C C . LYS A 1 86 ? -7.550 7.017 0.400 1.00 97.25 86 LYS A C 1
ATOM 715 O O . LYS A 1 86 ? -7.591 5.982 -0.257 1.00 97.25 86 LYS A O 1
ATOM 720 N N . LEU A 1 87 ? -6.966 8.132 -0.024 1.00 96.88 87 LEU A N 1
ATOM 721 C CA . LEU A 1 87 ? -6.216 8.257 -1.266 1.00 96.88 87 LEU A CA 1
ATOM 722 C C . LEU A 1 87 ? -4.955 9.075 -1.001 1.00 96.88 87 LEU A C 1
ATOM 724 O O . LEU A 1 87 ? -5.031 10.184 -0.476 1.00 96.88 87 LEU A O 1
ATOM 728 N N . LEU A 1 88 ? -3.801 8.523 -1.368 1.00 97.50 88 LEU A N 1
ATOM 729 C CA . LEU A 1 88 ? -2.506 9.186 -1.255 1.00 97.50 88 LEU A CA 1
ATOM 730 C C . LEU A 1 88 ? -1.758 9.061 -2.581 1.00 97.50 88 LEU A C 1
ATOM 732 O O . LEU A 1 88 ? -1.568 7.954 -3.085 1.00 97.50 88 LEU A O 1
ATOM 736 N N . SER A 1 89 ? -1.339 10.196 -3.139 1.00 95.81 89 SER A N 1
ATOM 737 C CA . SER A 1 89 ? -0.649 10.274 -4.430 1.00 95.81 89 SER A CA 1
ATOM 738 C C . SER A 1 89 ? 0.821 10.627 -4.246 1.00 95.81 89 SER A C 1
ATOM 740 O O . SER A 1 89 ? 1.160 11.559 -3.518 1.00 95.81 89 SER A O 1
ATOM 742 N N . CYS A 1 90 ? 1.689 9.910 -4.952 1.00 90.75 90 CYS A N 1
ATOM 743 C CA . CYS A 1 90 ? 3.136 10.049 -4.895 1.00 90.75 90 CYS A CA 1
ATOM 744 C C . CYS A 1 90 ? 3.717 10.071 -6.311 1.00 90.75 90 CYS A C 1
ATOM 746 O O . CYS A 1 90 ? 3.236 9.372 -7.202 1.00 90.75 90 CYS A O 1
ATOM 748 N N . GLN A 1 91 ? 4.794 10.825 -6.507 1.00 94.50 91 GLN A N 1
ATOM 749 C CA . GLN A 1 91 ? 5.690 10.643 -7.642 1.00 94.50 91 GLN A CA 1
ATOM 750 C C . GLN A 1 91 ? 7.015 10.101 -7.122 1.00 94.50 91 GLN A C 1
ATOM 752 O O . GLN A 1 91 ? 7.564 10.620 -6.151 1.00 94.50 91 GLN A O 1
ATOM 757 N N . ASN A 1 92 ? 7.519 9.045 -7.754 1.00 95.12 92 ASN A N 1
ATOM 758 C CA . ASN A 1 92 ? 8.758 8.416 -7.336 1.00 95.12 92 ASN A CA 1
ATOM 759 C C . ASN A 1 92 ? 9.561 7.854 -8.510 1.00 95.12 92 ASN A C 1
ATOM 761 O O . ASN A 1 92 ? 8.995 7.394 -9.500 1.00 95.12 92 ASN A O 1
ATOM 765 N N . THR A 1 93 ? 10.879 7.823 -8.336 1.00 95.88 93 THR A N 1
ATOM 766 C CA . THR A 1 93 ? 11.809 7.087 -9.192 1.00 95.88 93 THR A CA 1
ATOM 767 C C . THR A 1 93 ? 12.228 5.807 -8.479 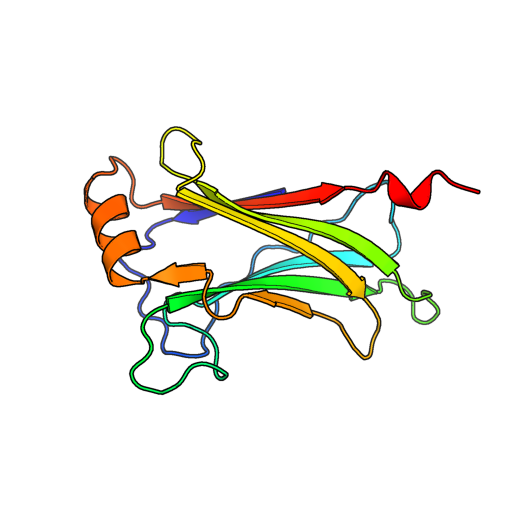1.00 95.88 93 THR A C 1
ATOM 769 O O . THR A 1 93 ? 12.745 5.855 -7.361 1.00 95.88 93 THR A O 1
ATOM 772 N N . PHE A 1 94 ? 11.978 4.668 -9.116 1.00 95.88 94 PHE A N 1
ATOM 773 C CA . PHE A 1 94 ? 12.338 3.345 -8.623 1.00 95.88 94 PHE A CA 1
ATOM 774 C C . PHE A 1 94 ? 13.623 2.863 -9.289 1.00 95.88 94 PHE A C 1
ATOM 776 O O . PHE A 1 94 ? 13.812 3.030 -10.491 1.00 95.88 94 PHE A O 1
ATOM 783 N N . SER A 1 95 ? 14.510 2.275 -8.497 1.00 95.62 95 SER A N 1
ATOM 784 C CA . SER A 1 95 ? 15.773 1.683 -8.945 1.00 95.62 95 SER A CA 1
ATOM 785 C C . SER A 1 95 ? 16.165 0.556 -7.991 1.00 95.62 95 SER A C 1
ATOM 787 O O . SER A 1 95 ? 15.520 0.375 -6.958 1.00 95.62 95 SER A O 1
ATOM 789 N N . LYS A 1 96 ? 17.255 -0.169 -8.276 1.00 92.94 96 LYS A N 1
ATOM 790 C CA . LYS A 1 96 ? 17.788 -1.201 -7.362 1.00 92.94 96 LYS A CA 1
ATOM 791 C C . LYS A 1 96 ? 18.123 -0.657 -5.962 1.00 92.94 96 LYS A C 1
ATOM 793 O O . LYS A 1 96 ? 18.132 -1.398 -4.992 1.00 92.94 96 LYS A O 1
ATOM 798 N N . GLN A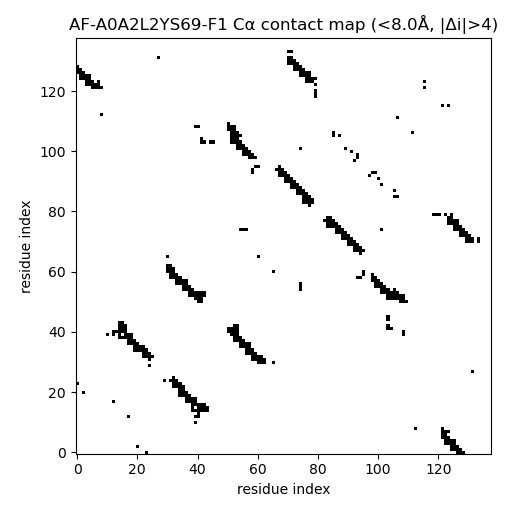 1 97 ? 18.397 0.643 -5.839 1.00 93.50 97 GLN A N 1
ATOM 799 C CA . GLN A 1 97 ? 18.651 1.308 -4.555 1.00 93.50 97 GLN A CA 1
ATOM 800 C C . GLN A 1 97 ? 17.364 1.818 -3.887 1.00 93.50 97 GLN A C 1
ATOM 802 O O . GLN A 1 97 ? 17.371 2.140 -2.701 1.00 93.50 97 GLN A O 1
ATOM 807 N N . ARG A 1 98 ? 16.256 1.911 -4.633 1.00 95.56 98 ARG A N 1
ATOM 808 C CA . ARG A 1 98 ? 14.970 2.437 -4.162 1.00 95.56 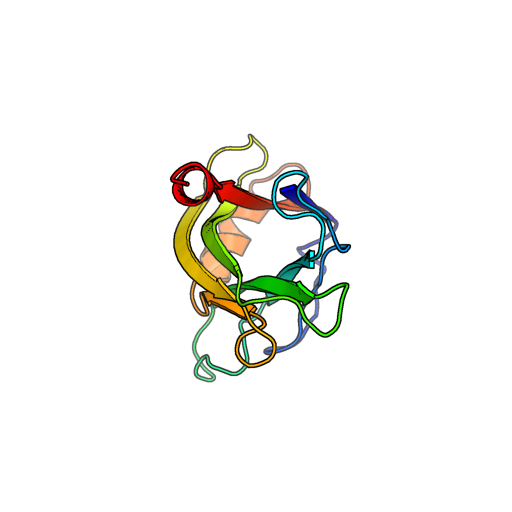98 ARG A CA 1
ATOM 809 C C . ARG A 1 98 ? 13.808 1.619 -4.721 1.00 95.56 98 ARG A C 1
ATOM 811 O O . ARG A 1 98 ? 13.035 2.079 -5.557 1.00 95.56 98 ARG A O 1
ATOM 818 N N . GLU A 1 99 ? 13.684 0.395 -4.225 1.00 96.25 99 GLU A N 1
ATOM 819 C CA . GLU A 1 99 ? 12.718 -0.596 -4.717 1.00 96.25 99 GLU A CA 1
ATOM 820 C C . GLU A 1 99 ? 11.307 -0.440 -4.127 1.00 96.25 99 GLU A C 1
ATOM 822 O O . GLU A 1 99 ? 10.392 -1.171 -4.498 1.00 96.25 99 GLU A O 1
ATOM 827 N N . SER A 1 100 ? 11.094 0.498 -3.202 1.00 97.25 100 SER A N 1
ATOM 828 C CA . SER A 1 100 ? 9.794 0.705 -2.558 1.00 97.25 100 SER A CA 1
ATOM 829 C C . SER A 1 100 ? 9.494 2.177 -2.303 1.00 97.25 100 SER A C 1
ATOM 831 O O . SER A 1 100 ? 10.380 2.936 -1.903 1.00 97.25 100 SER A O 1
ATOM 833 N N . SER A 1 101 ? 8.228 2.559 -2.454 1.00 97.50 101 SER A N 1
ATOM 834 C CA . SER A 1 101 ? 7.712 3.873 -2.065 1.00 97.50 101 SER A CA 1
ATOM 835 C C . SER A 1 101 ? 6.261 3.766 -1.608 1.00 97.50 101 SER A C 1
ATOM 837 O O . SER A 1 101 ? 5.505 2.929 -2.100 1.00 97.50 101 SER A O 1
ATOM 839 N N . GLY A 1 102 ? 5.868 4.595 -0.648 1.00 97.31 102 GLY A N 1
ATOM 840 C CA . GLY A 1 102 ? 4.560 4.527 -0.010 1.00 97.31 102 GLY A CA 1
ATOM 841 C C . GLY A 1 102 ? 4.518 5.351 1.263 1.00 97.31 102 GLY A C 1
ATOM 842 O O . GLY A 1 102 ? 5.283 6.304 1.406 1.00 97.31 102 GLY A O 1
ATOM 843 N N . TYR A 1 103 ? 3.630 4.973 2.177 1.00 97.94 103 TYR A N 1
ATOM 844 C CA . TYR A 1 103 ? 3.332 5.760 3.366 1.00 97.94 103 TYR A CA 1
ATOM 845 C C . TYR A 1 103 ? 3.288 4.882 4.608 1.00 97.94 103 TYR A C 1
ATOM 847 O O . TYR A 1 103 ? 2.603 3.858 4.642 1.00 97.94 103 TYR A O 1
ATOM 855 N N . ASP A 1 104 ? 3.989 5.332 5.645 1.00 97.56 104 ASP A N 1
ATOM 856 C CA . ASP A 1 104 ? 3.987 4.697 6.960 1.00 97.56 104 ASP A CA 1
ATOM 857 C C . ASP A 1 104 ? 2.660 4.933 7.705 1.00 97.56 104 ASP A C 1
ATOM 859 O O . ASP A 1 104 ? 2.164 4.031 8.375 1.00 97.56 104 ASP A O 1
ATOM 863 N N . LYS A 1 105 ? 2.042 6.109 7.533 1.00 97.25 105 LYS A N 1
ATOM 864 C CA . LYS A 1 105 ? 0.784 6.501 8.192 1.00 97.25 105 LYS A CA 1
ATOM 865 C C . LYS A 1 105 ? -0.319 6.743 7.166 1.00 97.25 105 LYS A C 1
ATOM 867 O O . LYS A 1 105 ? -0.510 7.867 6.705 1.00 97.25 105 LYS A O 1
ATOM 872 N N . VAL A 1 106 ? -1.017 5.683 6.762 1.00 97.06 106 VAL A N 1
ATOM 873 C CA . VAL A 1 106 ? -2.075 5.772 5.738 1.00 97.06 106 VAL A CA 1
ATOM 874 C C . VAL A 1 106 ? -3.434 6.029 6.378 1.00 97.06 106 VAL A C 1
ATOM 876 O O . VAL A 1 106 ? -4.128 6.973 6.002 1.00 97.06 106 VAL A O 1
ATOM 879 N N . PHE A 1 107 ? -3.793 5.179 7.337 1.00 97.06 107 PHE A N 1
ATOM 880 C CA . PHE A 1 107 ? -5.086 5.148 8.016 1.00 97.06 107 PHE A CA 1
ATOM 881 C C . PHE A 1 107 ? -4.861 4.726 9.465 1.00 97.06 107 PHE A C 1
ATOM 883 O O . PHE A 1 107 ? -4.058 3.818 9.697 1.00 97.06 107 PHE A O 1
ATOM 890 N N . ALA A 1 108 ? -5.519 5.376 10.422 1.00 97.38 108 ALA A N 1
ATOM 891 C CA . ALA A 1 108 ? -5.475 4.939 11.812 1.00 97.38 108 ALA A CA 1
ATOM 892 C C . ALA A 1 108 ? -6.113 3.544 11.942 1.00 97.38 108 ALA A C 1
ATOM 894 O O . ALA A 1 108 ? -7.114 3.243 11.289 1.00 97.38 108 ALA A O 1
ATOM 895 N N . THR A 1 109 ? -5.491 2.650 12.708 1.00 95.31 109 THR A N 1
ATOM 896 C CA . THR A 1 109 ? -5.927 1.245 12.763 1.00 95.31 109 THR A CA 1
ATOM 897 C C . THR A 1 109 ? -7.335 1.110 13.350 1.00 95.31 109 THR A C 1
ATOM 899 O O . THR A 1 109 ? -8.148 0.371 12.806 1.00 95.31 109 THR A O 1
ATOM 902 N N . ASP A 1 110 ? -7.637 1.864 14.402 1.00 95.25 110 ASP A N 1
ATOM 903 C CA . ASP A 1 110 ? -8.933 1.891 15.087 1.00 95.25 110 ASP A CA 1
ATOM 904 C C . ASP A 1 110 ? -10.056 2.464 14.212 1.00 95.25 110 ASP A C 1
ATOM 906 O O . ASP A 1 110 ? -11.155 1.912 14.164 1.00 95.25 110 ASP A O 1
ATOM 910 N N . GLU A 1 111 ? -9.782 3.539 13.471 1.00 96.12 111 GLU A N 1
ATOM 911 C CA . GLU A 1 111 ? -10.744 4.089 1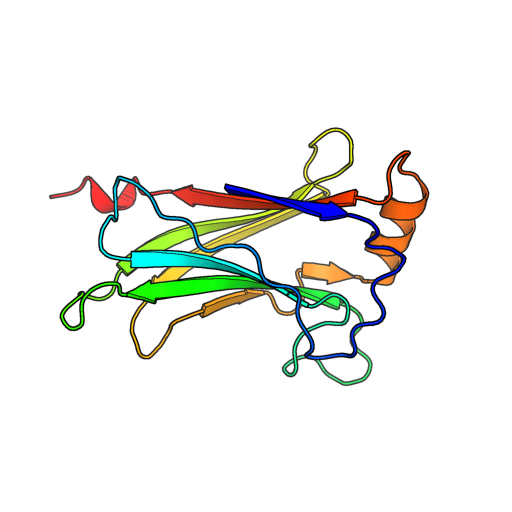2.516 1.00 96.12 111 GLU A CA 1
ATOM 912 C C . GLU A 1 111 ? -11.029 3.094 11.383 1.00 96.12 111 GLU A C 1
ATOM 914 O O . GLU A 1 111 ? -12.185 2.904 11.011 1.00 96.12 111 GLU A O 1
ATOM 919 N N . LEU A 1 112 ? -10.002 2.411 10.863 1.00 95.56 112 LEU A N 1
ATOM 920 C CA . LEU A 1 112 ? -10.186 1.396 9.825 1.00 95.56 112 LEU A CA 1
ATOM 921 C C . LEU A 1 112 ? -10.990 0.193 10.339 1.00 95.56 112 LEU A C 1
ATOM 923 O O . LEU A 1 112 ? -11.869 -0.298 9.636 1.00 95.56 112 LEU A O 1
ATOM 927 N N . GLU A 1 113 ? -10.709 -0.281 11.555 1.00 93.50 113 GLU A N 1
ATOM 928 C CA . GLU A 1 113 ? -11.478 -1.349 12.207 1.00 93.50 113 GLU A CA 1
ATOM 929 C C . GLU A 1 113 ? -12.946 -0.947 12.393 1.00 93.50 113 GLU A C 1
ATOM 931 O O . GLU A 1 113 ? -13.850 -1.736 12.108 1.00 93.50 113 GLU A O 1
ATOM 936 N N . LYS A 1 114 ? -13.195 0.303 12.799 1.00 94.38 114 LYS A N 1
ATOM 937 C CA . LYS A 1 114 ? -14.544 0.861 12.907 1.00 94.38 114 LYS A CA 1
ATOM 938 C C . LYS A 1 114 ? -15.257 0.891 11.557 1.00 94.38 114 LYS A C 1
ATOM 940 O O . LYS A 1 114 ? -16.410 0.473 11.492 1.00 94.38 114 LYS A O 1
ATOM 945 N N . GLU A 1 115 ? -14.600 1.342 10.490 1.00 94.06 115 GLU A N 1
ATOM 946 C CA . GLU A 1 115 ? -15.170 1.301 9.137 1.00 94.06 115 GLU A CA 1
ATOM 947 C C . GLU A 1 115 ? -15.532 -0.132 8.725 1.00 94.06 115 GLU A C 1
ATOM 949 O O . GLU A 1 115 ? -16.674 -0.390 8.346 1.00 94.06 115 GLU A O 1
ATOM 954 N N . LEU A 1 116 ? -14.597 -1.075 8.880 1.00 92.44 116 LEU A N 1
ATOM 955 C CA . LEU A 1 116 ? -14.777 -2.485 8.518 1.00 92.44 116 LEU A CA 1
ATOM 956 C C . LEU A 1 116 ? -15.909 -3.168 9.290 1.00 92.44 116 LEU A C 1
ATOM 958 O O . LEU A 1 116 ? -16.613 -3.999 8.724 1.00 92.44 116 LEU A O 1
ATOM 962 N N . SER A 1 117 ? -16.117 -2.812 10.561 1.00 92.44 117 SER A N 1
ATOM 963 C CA . SER A 1 117 ? -17.215 -3.362 11.371 1.00 92.44 117 SER A CA 1
ATOM 964 C C . SER A 1 117 ? -18.611 -3.050 10.822 1.00 92.44 117 SER A C 1
ATOM 966 O O . SER A 1 117 ? -19.569 -3.735 1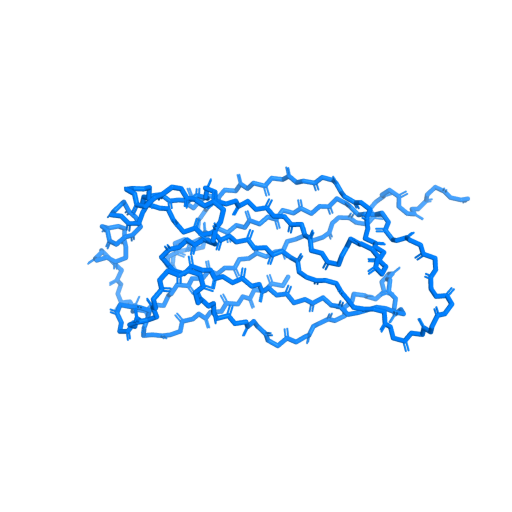1.177 1.0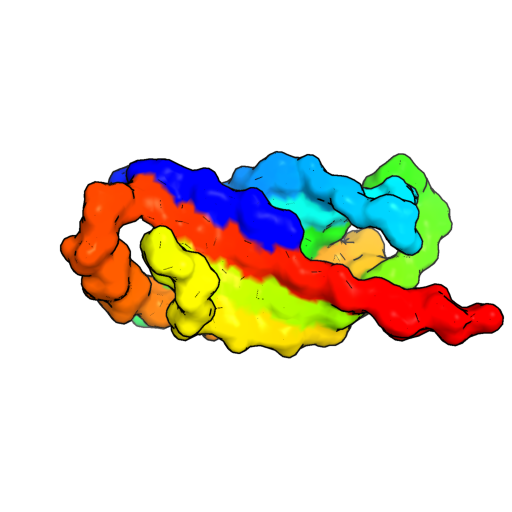0 92.44 117 SER A O 1
ATOM 968 N N . ASN A 1 118 ? -18.729 -2.044 9.948 1.00 92.56 118 ASN A N 1
ATOM 969 C CA . ASN A 1 118 ? -19.985 -1.695 9.289 1.00 92.56 118 ASN A CA 1
ATOM 970 C C . ASN A 1 118 ? -20.177 -2.418 7.948 1.00 92.56 118 ASN A C 1
ATOM 972 O O . ASN A 1 118 ? -21.227 -2.250 7.329 1.00 92.56 118 ASN A O 1
ATOM 976 N N . TRP A 1 119 ? -19.180 -3.167 7.466 1.00 93.00 119 TRP A N 1
ATOM 977 C CA . TRP A 1 119 ? -19.243 -3.823 6.161 1.00 93.00 119 TRP A CA 1
ATOM 978 C C . TRP A 1 119 ? -19.898 -5.195 6.257 1.00 93.00 119 TRP A C 1
ATOM 980 O O . TRP A 1 119 ? -19.831 -5.890 7.270 1.00 93.00 119 TRP A O 1
ATOM 990 N N . THR A 1 120 ? -20.517 -5.602 5.156 1.00 94.19 120 THR A N 1
ATOM 991 C CA . THR A 1 120 ? -21.177 -6.907 5.035 1.00 94.19 120 THR A CA 1
ATOM 992 C C . THR A 1 120 ? -20.189 -8.060 4.860 1.00 94.19 120 THR A C 1
ATOM 994 O O . THR A 1 120 ? -20.447 -9.176 5.311 1.00 94.19 120 THR A O 1
ATOM 997 N N . GLU A 1 121 ? -19.045 -7.792 4.229 1.00 94.69 121 GLU A N 1
ATOM 998 C CA . GLU A 1 121 ? -17.953 -8.742 4.034 1.00 94.69 121 GLU A CA 1
ATOM 999 C C . GLU A 1 121 ? -16.687 -8.262 4.758 1.00 94.69 121 GLU A C 1
ATOM 1001 O O . GLU A 1 121 ? -16.279 -7.109 4.619 1.00 94.69 121 GLU A O 1
ATOM 1006 N N . ASP A 1 122 ? -15.989 -9.176 5.439 1.00 95.12 122 ASP A N 1
ATOM 1007 C CA . ASP A 1 122 ? -14.657 -8.916 6.002 1.00 95.12 122 ASP A CA 1
ATOM 1008 C C . ASP A 1 122 ? -13.584 -8.948 4.898 1.00 95.12 122 ASP A C 1
ATOM 1010 O O . ASP A 1 122 ? -12.790 -9.889 4.771 1.00 95.12 122 ASP A O 1
ATOM 1014 N N . VAL A 1 123 ? -13.619 -7.948 4.015 1.00 96.56 123 VAL A N 1
ATOM 1015 C CA . VAL A 1 123 ? -12.733 -7.854 2.853 1.00 96.56 123 VAL A CA 1
ATOM 1016 C C . VAL A 1 123 ? -12.168 -6.450 2.715 1.00 96.56 123 VAL A C 1
ATOM 1018 O O . VAL A 1 123 ? -12.796 -5.578 2.120 1.00 96.56 123 VAL A O 1
ATOM 1021 N N . LEU A 1 124 ? -10.922 -6.254 3.147 1.00 97.44 124 LEU A N 1
ATOM 1022 C CA . LEU A 1 124 ? -10.199 -5.007 2.911 1.00 97.44 124 LEU A CA 1
ATOM 1023 C C . LEU A 1 124 ? -9.789 -4.901 1.437 1.00 97.44 124 LEU A C 1
ATOM 1025 O O . LEU A 1 124 ? -9.076 -5.764 0.913 1.00 97.44 124 LEU A O 1
ATOM 1029 N N . THR A 1 125 ? -10.198 -3.822 0.767 1.00 97.94 125 THR A N 1
ATOM 1030 C CA . THR A 1 125 ? -9.849 -3.583 -0.638 1.00 97.94 125 THR A CA 1
ATOM 1031 C C . THR A 1 125 ? -8.822 -2.464 -0.766 1.00 97.94 125 THR A C 1
ATOM 1033 O O . THR A 1 125 ? -9.060 -1.310 -0.412 1.00 97.94 125 THR A O 1
ATOM 1036 N N . LEU A 1 126 ? -7.670 -2.818 -1.329 1.00 98.31 126 LEU A N 1
ATOM 1037 C CA . LEU A 1 126 ? -6.574 -1.915 -1.640 1.00 98.31 126 LEU A CA 1
ATOM 1038 C C . LEU A 1 126 ? -6.512 -1.690 -3.147 1.00 98.31 126 LEU A C 1
ATOM 1040 O O . LEU A 1 126 ? -6.589 -2.627 -3.946 1.00 98.31 126 LEU A O 1
ATOM 1044 N N . ARG A 1 127 ? -6.338 -0.440 -3.560 1.00 97.88 127 ARG A N 1
ATOM 1045 C CA . ARG A 1 127 ? -6.204 -0.071 -4.969 1.00 97.88 127 ARG A CA 1
ATOM 1046 C C . ARG A 1 127 ? -4.912 0.699 -5.187 1.00 97.88 127 ARG A C 1
ATOM 1048 O O . ARG A 1 127 ? -4.473 1.476 -4.345 1.00 97.88 127 ARG A O 1
ATOM 1055 N N . CYS A 1 128 ? -4.279 0.432 -6.321 1.00 97.62 128 CYS A N 1
ATOM 1056 C CA . CYS A 1 128 ? -3.135 1.183 -6.807 1.00 97.62 128 CYS A CA 1
ATOM 1057 C C . CYS A 1 128 ? -3.380 1.595 -8.255 1.00 97.62 128 CYS A C 1
ATOM 1059 O O . CYS A 1 128 ? -3.728 0.756 -9.099 1.00 97.62 128 CYS A O 1
ATOM 1061 N N . ARG A 1 129 ? -3.188 2.881 -8.547 1.00 95.75 129 ARG A N 1
ATOM 1062 C CA . ARG A 1 129 ? -3.217 3.422 -9.909 1.00 95.75 129 ARG A CA 1
ATOM 1063 C C . ARG A 1 129 ? -1.851 3.995 -10.232 1.00 95.75 129 ARG A C 1
ATOM 1065 O O . ARG A 1 129 ? -1.365 4.840 -9.491 1.00 95.75 129 ARG A O 1
ATOM 1072 N N . ILE A 1 130 ? -1.248 3.532 -11.319 1.00 94.94 130 ILE A N 1
ATOM 1073 C CA . ILE A 1 130 ? 0.015 4.058 -11.836 1.00 94.94 130 ILE A CA 1
ATOM 1074 C C . ILE A 1 130 ? -0.326 4.900 -13.064 1.00 94.94 130 ILE A C 1
ATOM 1076 O O . ILE A 1 130 ? -0.932 4.395 -14.006 1.00 94.94 130 ILE A O 1
ATOM 1080 N N . ASN A 1 131 ? 0.058 6.172 -13.035 1.00 88.81 131 ASN A N 1
ATOM 1081 C CA . ASN A 1 131 ? -0.136 7.129 -14.113 1.00 88.81 131 ASN A CA 1
ATOM 1082 C C . ASN A 1 131 ? 1.162 7.240 -14.912 1.00 88.81 131 ASN A C 1
ATOM 1084 O O . ASN A 1 131 ? 2.200 7.666 -14.400 1.00 88.81 131 ASN A O 1
ATOM 1088 N N . THR A 1 132 ? 1.099 6.858 -16.183 1.00 72.88 132 THR A N 1
ATOM 1089 C CA . THR A 1 132 ? 2.260 6.791 -17.083 1.00 72.88 132 THR A CA 1
ATOM 1090 C C . THR A 1 132 ? 2.337 7.977 -18.040 1.00 72.88 132 THR A C 1
ATOM 1092 O O . THR A 1 132 ? 3.177 7.981 -18.934 1.00 72.88 132 THR A O 1
ATOM 1095 N N . ASP A 1 133 ? 1.490 8.996 -17.872 1.00 65.50 133 ASP A N 1
ATOM 1096 C CA . ASP A 1 133 ? 1.407 10.138 -18.796 1.00 65.50 133 ASP A CA 1
ATOM 1097 C C . ASP A 1 133 ? 2.723 10.925 -18.902 1.00 65.50 133 ASP A C 1
ATOM 1099 O O . ASP A 1 133 ? 3.040 11.472 -19.958 1.00 65.50 133 ASP A O 1
ATOM 1103 N N . ASN A 1 134 ? 3.561 10.887 -17.863 1.00 52.28 134 ASN A N 1
ATOM 1104 C CA . ASN A 1 134 ? 4.892 11.501 -17.880 1.00 52.28 134 ASN A CA 1
ATOM 1105 C C . ASN A 1 134 ? 5.906 10.781 -18.790 1.00 52.28 134 ASN A C 1
ATOM 1107 O O . ASN A 1 134 ? 6.950 11.351 -19.086 1.00 52.28 134 ASN A O 1
ATOM 1111 N N . GLN A 1 135 ? 5.614 9.561 -19.255 1.00 50.38 135 GLN A N 1
ATOM 1112 C CA . GLN A 1 135 ? 6.504 8.775 -20.123 1.00 50.38 135 GLN A CA 1
ATOM 1113 C C . GLN A 1 135 ? 6.240 8.997 -21.623 1.00 50.38 135 GLN A C 1
ATOM 1115 O O . GLN A 1 135 ? 6.991 8.505 -22.458 1.00 50.38 135 GLN A O 1
ATOM 1120 N N . ARG A 1 136 ? 5.188 9.749 -21.988 1.00 43.59 136 ARG A N 1
ATOM 1121 C CA . ARG A 1 136 ? 4.822 10.035 -23.391 1.00 43.59 136 ARG A CA 1
ATOM 1122 C C . ARG A 1 136 ? 5.526 11.255 -23.995 1.00 43.59 136 ARG A C 1
ATOM 1124 O O . ARG A 1 136 ? 5.269 11.585 -25.146 1.00 43.59 136 ARG A O 1
ATOM 1131 N N . LYS A 1 137 ? 6.393 11.936 -23.242 1.00 35.56 137 LYS A N 1
ATOM 1132 C CA . LYS A 1 137 ? 7.208 13.049 -23.750 1.00 35.56 137 LYS A CA 1
ATOM 1133 C C . LYS A 1 137 ? 8.585 12.526 -24.172 1.00 35.56 137 LYS A C 1
ATOM 1135 O O . LYS A 1 137 ? 9.541 12.639 -23.410 1.00 35.56 137 LYS A O 1
ATOM 1140 N N . LYS A 1 138 ? 8.663 11.929 -25.358 1.00 35.22 138 LYS A N 1
ATOM 1141 C CA . LYS A 1 138 ? 9.908 11.745 -26.112 1.00 35.22 138 LYS A CA 1
ATOM 1142 C C . LYS A 1 138 ? 9.674 12.193 -27.543 1.00 35.22 138 LYS A C 1
ATOM 1144 O O . LYS A 1 138 ? 8.590 11.858 -28.066 1.00 35.22 138 LYS A O 1
#

Foldseek 3Di:
DKDKDAPVVPDPDDEQDWDKDDWDADPVGHQKIKIKIKGLQFHPPDDPPAAAIWIKIFMDGNDPPDDWDWWKKKKFWAAPVRHTPWIDIDIDTDDPVRGMDTDRHTDGNVVVVVRCVPDPGRMTMMDMDIDCPVVPPD

Sequence (138 aa):
FVWRIKNYSSCYLAKAERIVSSWFTIASIPDCQWRLAFYPKGSNRLESEERFVSYFLHWKPLVETLDPVSISFSLEIVDEKGNNLKLLSCQNTFSKQRESSGYDKVFATDELEKELSNWTEDVLTLRCRINTDNQRKK

InterPro domains:
  IPR002083 MATH/TRAF domain [PF22486] (1-130)
  IPR002083 MATH/TRAF domain [PS50144] (1-130)
  IPR002083 MATH/TRAF domain [cd00121] (1-130)
  IPR008974 TRAF-like [G3DSA:2.60.210.10] (1-132)

Solvent-accessible surface area (backbone atoms only — not comparable to full-atom values): 7997 Å² total; per-residue (Å²): 94,79,47,76,43,69,54,47,91,73,62,80,66,49,67,53,35,67,54,68,56,74,76,46,74,45,88,92,50,69,62,30,37,33,30,45,38,37,13,75,46,8,43,78,85,54,59,94,85,55,60,18,23,15,45,32,44,35,52,45,72,75,48,96,83,66,72,69,47,75,44,37,34,35,49,30,37,34,46,96,87,66,48,74,79,37,78,49,77,48,74,50,66,34,37,98,94,36,40,62,53,71,40,62,74,67,45,48,38,68,61,51,52,57,56,51,72,74,46,95,59,57,52,51,35,39,37,41,49,76,51,63,74,83,72,71,81,121

Organism: Parasteatoda tepidariorum (NCBI:txid114398)

Radius of gyration: 15.59 Å; Cα contacts (8 Å, |Δi|>4): 275; chains: 1; bounding box: 42×25×46 Å

Secondary structure (DSSP, 8-state):
-EEEEESGGG--PPTT--EEPPPEEETTEEEEEEEEEEETT--TTS-TT--EEEEEEEEEESSTTPPPEEEEEEEEEE-TTS-EEEEEEEEEEEBTTB-EEEEEEEEEHHHHHHHHHT-SS-EEEEEEEEE-GGG---